Protein AF-A0A218VE62-F1 (afdb_monomer)

pLDDT: mean 75.8, std 15.88, range [26.45, 90.44]

Foldseek 3Di:
DDDQPFPDDPFQETEGEDELVNCVVCDVVNVVVVVVVVLVVGQAYEYEYEYQDPDPSSVVVQVVSCVVQPPGNYDYHYDHDVVVVVVVVVVVSVVSVVVVD

Nearest PDB structures (foldseek):
  9f98-assembly1_B  TM=7.580E-01  e=4.905E-01  Homo sapiens
  9f9l-assembly2_C  TM=7.591E-01  e=6.412E-01  Homo sapiens
  9f9l-assembly1_A  TM=5.833E-01  e=1.680E-01  Homo sapiens
  6fmg-assembly2_C  TM=4.396E-01  e=2.289E+00  Streptococcus pneumoniae
  2rbg-assembly1_A  TM=5.691E-01  e=8.169E+00  Sulfurisphaera tokodaii

InterPro domains:
  IPR027857 Protein SPO16 homolog [PF15162] (11-97)
  IPR027857 Protein SPO16 homolog [PTHR31408] (12-97)

Mean predicted aligned error: 8.44 Å

Radius of gyration: 13.59 Å; Cα contacts (8 Å, |Δi|>4): 109; chains: 1; bounding box: 27×24×42 Å

Sequence (101 aa):
MTFTLTAVSSIGIAFMLSDTQDLLRTGEEEFSKRIQKFINIHRNSFLVLSAALHGPEEWSVMFRIQKRFLGSNLRVIPVHNPAETVKLMLTMAKVSSLAYT

Organism: NCBI:txid40157

Secondary structure (DSSP, 8-state):
---------SSSEEEEEEEHHHHHHH-HHHHHHHHHHHHHH-SEEEEEEE-SS--HHHHHHHHHHHHHTTTSSEEEEEES-HHHHHHHHHHHHHHHHHTT-

Structure (mmCIF, N/CA/C/O backbone):
data_AF-A0A218VE62-F1
#
_entry.id   AF-A0A218VE62-F1
#
loop_
_atom_site.group_PDB
_atom_site.id
_atom_site.type_symbol
_atom_site.label_atom_id
_atom_site.label_alt_id
_atom_site.label_comp_id
_atom_site.label_asym_id
_atom_site.label_entity_id
_atom_site.label_seq_id
_atom_site.pdbx_PDB_ins_code
_atom_site.Cartn_x
_atom_site.Cartn_y
_atom_site.Cartn_z
_atom_site.occupancy
_atom_site.B_iso_or_equiv
_atom_site.auth_seq_id
_atom_site.auth_comp_id
_atom_site.auth_asym_id
_atom_site.auth_atom_id
_atom_site.pdbx_PDB_model_num
ATOM 1 N N . MET A 1 1 ? 12.279 7.369 10.596 1.00 29.72 1 MET A N 1
ATOM 2 C CA . MET A 1 1 ? 12.872 7.779 9.308 1.00 29.72 1 MET A CA 1
ATOM 3 C C . MET A 1 1 ? 11.898 7.343 8.229 1.00 29.72 1 MET A C 1
ATOM 5 O O . MET A 1 1 ? 11.844 6.165 7.912 1.00 29.72 1 MET A O 1
ATOM 9 N N . THR A 1 2 ? 11.020 8.243 7.795 1.00 26.45 2 THR A N 1
ATOM 10 C CA . THR A 1 2 ? 9.951 7.920 6.841 1.00 26.45 2 THR A CA 1
ATOM 11 C C . THR A 1 2 ? 10.489 8.180 5.440 1.00 26.45 2 THR A C 1
ATOM 13 O O . THR A 1 2 ? 10.782 9.324 5.101 1.00 26.45 2 THR A O 1
ATOM 16 N N . PHE A 1 3 ? 10.697 7.127 4.652 1.00 27.66 3 PHE A N 1
ATOM 17 C CA . PHE A 1 3 ? 11.142 7.253 3.266 1.00 27.66 3 PHE A CA 1
ATOM 18 C C . PHE A 1 3 ? 9.920 7.369 2.355 1.00 27.66 3 PHE A C 1
ATOM 20 O O . PHE A 1 3 ? 9.287 6.373 2.016 1.00 27.66 3 PHE A O 1
ATOM 27 N N . THR A 1 4 ? 9.585 8.587 1.941 1.00 31.92 4 THR A N 1
ATOM 28 C CA . THR A 1 4 ? 8.619 8.818 0.861 1.00 31.92 4 THR A CA 1
ATOM 29 C C . THR A 1 4 ? 9.362 8.697 -0.467 1.00 31.92 4 THR A C 1
ATOM 31 O O . THR A 1 4 ? 9.913 9.672 -0.973 1.00 31.92 4 THR A O 1
ATOM 34 N N . LEU A 1 5 ? 9.438 7.487 -1.026 1.00 41.19 5 LEU A N 1
ATOM 35 C CA . LEU A 1 5 ? 10.006 7.292 -2.359 1.00 41.19 5 LEU A CA 1
ATOM 36 C C . LEU A 1 5 ? 8.915 7.549 -3.411 1.00 41.19 5 LEU A C 1
ATOM 38 O O . LEU A 1 5 ? 8.217 6.634 -3.837 1.00 41.19 5 LEU A O 1
ATOM 42 N N . THR A 1 6 ? 8.738 8.802 -3.829 1.00 43.44 6 THR A N 1
ATOM 43 C CA . THR A 1 6 ? 7.942 9.115 -5.024 1.00 43.44 6 THR A CA 1
ATOM 44 C C . THR A 1 6 ? 8.790 8.840 -6.261 1.00 43.44 6 THR A C 1
ATOM 46 O O . THR A 1 6 ? 9.472 9.728 -6.768 1.00 43.44 6 THR A O 1
ATOM 49 N N . ALA A 1 7 ? 8.783 7.596 -6.741 1.00 46.12 7 ALA A N 1
ATOM 50 C CA . ALA A 1 7 ? 9.325 7.278 -8.056 1.00 46.12 7 ALA A CA 1
ATOM 51 C C . ALA A 1 7 ? 8.353 7.809 -9.124 1.00 46.12 7 ALA A C 1
ATOM 53 O O . ALA A 1 7 ? 7.343 7.178 -9.430 1.00 46.12 7 ALA A O 1
ATOM 54 N N . VAL A 1 8 ? 8.632 8.999 -9.658 1.00 44.12 8 VAL A N 1
ATOM 55 C CA . VAL A 1 8 ? 7.925 9.535 -10.826 1.00 44.12 8 VAL A CA 1
ATOM 56 C C . VAL A 1 8 ? 8.545 8.900 -12.069 1.00 44.12 8 VAL A C 1
ATOM 58 O O . VAL A 1 8 ? 9.621 9.291 -12.511 1.00 44.12 8 VAL A O 1
ATOM 61 N N . SER A 1 9 ? 7.874 7.886 -12.612 1.00 42.44 9 SER A N 1
ATOM 62 C CA . SER A 1 9 ? 8.138 7.373 -13.956 1.00 42.44 9 SER A CA 1
ATOM 63 C C . SER A 1 9 ? 7.309 8.181 -14.954 1.00 42.44 9 SER A C 1
ATOM 65 O O . SER A 1 9 ? 6.116 8.391 -14.741 1.00 42.44 9 SER A O 1
ATOM 67 N N . SER A 1 10 ? 7.929 8.607 -16.056 1.00 45.62 10 SER A N 1
ATOM 68 C CA . SER A 1 10 ? 7.330 9.371 -17.168 1.00 45.62 10 SER A CA 1
ATOM 69 C C . SER A 1 10 ? 6.103 8.695 -17.824 1.00 45.62 10 SER A C 1
ATOM 71 O O . SER A 1 10 ? 5.456 9.270 -18.694 1.00 45.62 10 SER A O 1
ATOM 73 N N . ILE A 1 11 ? 5.739 7.472 -17.417 1.00 51.97 11 ILE A N 1
ATOM 74 C CA . ILE A 1 11 ? 4.655 6.681 -18.006 1.00 51.97 11 ILE A CA 1
ATOM 75 C C . ILE A 1 11 ? 3.719 6.175 -16.891 1.00 51.97 11 ILE A C 1
ATOM 77 O O . ILE A 1 11 ? 3.804 5.048 -16.410 1.00 51.97 11 ILE A O 1
ATOM 81 N N . GLY A 1 12 ? 2.824 7.063 -16.450 1.00 68.81 12 GLY A N 1
ATOM 82 C CA . GLY A 1 12 ? 1.472 6.772 -15.943 1.00 68.81 12 GLY A CA 1
ATOM 83 C C . GLY A 1 12 ? 1.278 6.061 -14.596 1.00 68.81 12 GLY A C 1
ATOM 84 O O . GLY A 1 12 ? 0.176 6.161 -14.055 1.00 68.81 12 GLY A O 1
ATOM 85 N N . ILE A 1 13 ? 2.278 5.363 -14.052 1.00 76.75 13 ILE A N 1
ATOM 86 C CA . ILE A 1 13 ? 2.149 4.557 -12.829 1.00 76.75 13 ILE A CA 1
ATOM 87 C C . ILE A 1 13 ? 2.831 5.238 -11.642 1.00 76.75 13 ILE A C 1
ATOM 89 O O . ILE A 1 13 ? 4.001 5.604 -11.724 1.00 76.75 13 ILE A O 1
ATOM 93 N N . ALA A 1 14 ? 2.111 5.355 -10.525 1.00 85.81 14 ALA A N 1
ATOM 94 C CA . ALA A 1 14 ? 2.639 5.869 -9.269 1.00 85.81 14 ALA A CA 1
ATOM 95 C C . ALA A 1 14 ? 2.511 4.840 -8.147 1.00 85.81 14 ALA A C 1
ATOM 97 O O . ALA A 1 14 ? 1.508 4.128 -8.048 1.00 85.81 14 ALA A O 1
ATOM 98 N N . PHE A 1 15 ? 3.510 4.818 -7.268 1.00 86.75 15 PHE A N 1
ATOM 99 C CA . PHE A 1 15 ? 3.541 3.949 -6.101 1.00 86.75 15 PHE A CA 1
ATOM 100 C C . PHE A 1 15 ? 3.558 4.776 -4.814 1.00 86.75 15 PHE A C 1
ATOM 102 O O . PHE A 1 15 ? 4.340 5.716 -4.682 1.00 86.75 15 PHE A O 1
ATOM 109 N N . MET A 1 16 ? 2.716 4.399 -3.859 1.00 87.56 16 MET A N 1
ATOM 110 C CA . MET A 1 16 ? 2.759 4.858 -2.475 1.00 87.56 16 MET A CA 1
ATOM 111 C C . MET A 1 16 ? 3.177 3.672 -1.613 1.00 87.56 16 MET A C 1
ATOM 113 O O . MET A 1 16 ? 2.477 2.664 -1.582 1.00 87.56 16 MET A O 1
ATOM 117 N N . LEU A 1 17 ? 4.322 3.774 -0.941 1.00 86.56 17 LEU A N 1
ATOM 118 C CA . LEU A 1 17 ? 4.770 2.769 0.018 1.00 86.56 17 LEU A CA 1
ATOM 119 C C . LEU A 1 17 ? 4.297 3.172 1.412 1.00 86.56 17 LEU A C 1
ATOM 121 O O . LEU A 1 17 ? 4.461 4.325 1.817 1.00 86.56 17 LEU A O 1
ATOM 125 N N . SER A 1 18 ? 3.690 2.250 2.145 1.00 85.19 18 SER A N 1
ATOM 126 C CA . SER A 1 18 ? 3.267 2.496 3.523 1.00 85.19 18 SER A CA 1
ATOM 127 C C . SER A 1 18 ? 3.301 1.213 4.330 1.00 85.19 18 SER A C 1
ATOM 129 O O . SER A 1 18 ? 3.060 0.134 3.796 1.00 85.19 18 SER A O 1
ATOM 131 N N . ASP A 1 19 ? 3.600 1.339 5.615 1.00 81.81 19 ASP A N 1
ATOM 132 C CA . ASP A 1 19 ? 3.565 0.225 6.553 1.00 81.81 19 ASP A CA 1
ATOM 133 C C . ASP A 1 19 ? 2.230 0.205 7.310 1.00 81.81 19 ASP A C 1
ATOM 135 O O . ASP A 1 19 ? 1.637 1.258 7.571 1.00 81.81 19 ASP A O 1
ATOM 139 N N . THR A 1 20 ? 1.738 -0.980 7.673 1.00 77.25 20 THR A N 1
ATOM 140 C CA . THR A 1 20 ? 0.521 -1.106 8.487 1.00 77.25 20 THR A CA 1
ATOM 141 C C . THR A 1 20 ? 0.653 -0.391 9.831 1.00 77.25 20 THR A C 1
ATOM 143 O O . THR A 1 20 ? -0.331 0.170 10.312 1.00 77.25 20 THR A O 1
ATOM 146 N N . GLN A 1 21 ? 1.853 -0.296 10.410 1.00 74.81 21 GLN A N 1
ATOM 147 C CA . GLN A 1 21 ? 2.070 0.472 11.636 1.00 74.81 21 GLN A CA 1
ATOM 148 C C . GLN A 1 21 ? 2.002 1.984 11.425 1.00 74.81 21 GLN A C 1
ATOM 150 O O . GLN A 1 21 ? 1.609 2.706 12.342 1.00 74.81 21 GLN A O 1
ATOM 155 N N . ASP A 1 22 ? 2.342 2.486 10.234 1.00 71.56 22 ASP A N 1
ATOM 156 C CA . ASP A 1 22 ? 2.172 3.905 9.900 1.00 71.56 22 ASP A CA 1
ATOM 157 C C . ASP A 1 22 ? 0.685 4.290 9.905 1.00 71.56 22 ASP A C 1
ATOM 159 O O . ASP A 1 22 ? 0.330 5.377 10.367 1.00 71.56 22 ASP A O 1
ATOM 163 N N . LEU A 1 23 ? -0.197 3.380 9.475 1.00 71.81 23 LEU A N 1
ATOM 164 C CA . LEU A 1 23 ? -1.644 3.559 9.595 1.00 71.81 23 LEU A CA 1
ATOM 165 C C . LEU A 1 23 ? -2.094 3.577 11.060 1.00 71.81 23 LEU A C 1
ATOM 167 O O . LEU A 1 23 ? -2.848 4.470 11.447 1.00 71.81 23 LEU A O 1
ATOM 171 N N . LEU A 1 24 ? -1.634 2.615 11.866 1.00 68.69 24 LEU A N 1
ATOM 172 C CA . LEU A 1 24 ? -1.987 2.532 13.289 1.00 68.69 24 LEU A CA 1
ATOM 173 C C . LEU A 1 24 ? -1.527 3.780 14.060 1.00 68.69 24 LEU A C 1
ATOM 175 O O . LEU A 1 24 ? -2.227 4.250 14.953 1.00 68.69 24 LEU A O 1
ATOM 179 N N . ARG A 1 25 ? -0.376 4.352 13.687 1.00 73.56 25 ARG A N 1
ATOM 180 C CA . ARG A 1 25 ? 0.190 5.561 14.304 1.00 73.56 25 ARG A CA 1
ATOM 181 C C . ARG A 1 25 ? -0.456 6.859 13.836 1.00 73.56 25 ARG A C 1
ATOM 183 O O . ARG A 1 25 ? -0.683 7.748 14.649 1.00 73.56 25 ARG A O 1
ATOM 190 N N . THR A 1 26 ? -0.698 6.992 12.535 1.00 75.19 26 THR A N 1
ATOM 191 C CA . THR A 1 26 ? -1.199 8.240 11.929 1.00 75.19 26 THR A CA 1
ATOM 192 C C . THR A 1 26 ? -2.719 8.364 12.053 1.00 75.19 26 THR A C 1
ATOM 194 O O . THR A 1 26 ? -3.266 9.459 11.945 1.00 75.19 26 THR A O 1
ATOM 197 N N . GLY A 1 27 ? -3.406 7.250 12.307 1.00 76.50 27 GLY A N 1
ATOM 198 C CA . GLY A 1 27 ? -4.857 7.1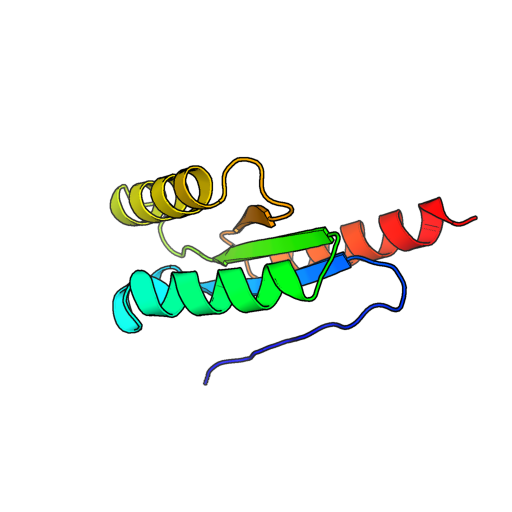85 12.316 1.00 76.50 27 GLY A CA 1
ATOM 199 C C . GLY A 1 27 ? -5.421 7.038 10.904 1.00 76.50 27 GLY A C 1
ATOM 200 O O . GLY A 1 27 ? -4.909 7.565 9.912 1.00 76.50 27 GLY A O 1
ATOM 201 N N . GLU A 1 28 ? -6.518 6.297 10.808 1.00 78.44 28 GLU A N 1
ATOM 202 C CA . GLU A 1 28 ? -7.098 5.901 9.528 1.00 78.44 28 GLU A CA 1
ATOM 203 C C . GLU A 1 28 ? -7.632 7.069 8.699 1.00 78.44 28 GLU A C 1
ATOM 205 O O . GLU A 1 28 ? -7.540 7.037 7.470 1.00 78.44 28 GLU A O 1
ATOM 210 N N . GLU A 1 29 ? -8.187 8.105 9.333 1.00 83.00 29 GLU A N 1
ATOM 211 C CA . GLU A 1 29 ? -8.691 9.275 8.610 1.00 83.00 29 GLU A CA 1
ATOM 212 C C . GLU A 1 29 ? -7.573 10.041 7.911 1.00 83.00 29 GLU A C 1
ATOM 214 O O . GLU A 1 29 ? -7.699 10.372 6.731 1.00 83.00 29 GLU A O 1
ATOM 219 N N . GLU A 1 30 ? -6.474 10.300 8.613 1.00 85.44 30 GLU A N 1
ATOM 220 C CA . GLU A 1 30 ? -5.362 11.066 8.061 1.00 85.44 30 GLU A CA 1
ATOM 221 C C . GLU A 1 30 ? -4.642 10.273 6.966 1.00 85.44 30 GLU A C 1
ATOM 223 O O . GLU A 1 30 ? -4.320 10.802 5.898 1.00 85.44 30 GLU A O 1
ATOM 228 N N . PHE A 1 31 ? -4.496 8.962 7.162 1.00 84.56 31 PHE A N 1
ATOM 229 C CA . PHE A 1 31 ? -3.990 8.074 6.122 1.00 84.56 31 PHE A CA 1
ATOM 230 C C . PHE A 1 31 ? -4.910 8.029 4.895 1.00 84.56 31 PHE A C 1
ATOM 232 O O . PHE A 1 31 ? -4.446 8.123 3.758 1.00 84.56 31 PHE A O 1
ATOM 239 N N . SER A 1 32 ? -6.228 7.976 5.104 1.00 86.19 32 SER A N 1
ATOM 240 C CA . SER A 1 32 ? -7.203 8.002 4.011 1.00 86.19 32 SER A CA 1
ATOM 241 C C . SER A 1 32 ? -7.151 9.316 3.230 1.00 86.19 32 SER A C 1
ATOM 243 O O . SER A 1 32 ? -7.200 9.288 2.002 1.00 86.19 32 SER A O 1
ATOM 245 N N . LYS A 1 33 ? -6.980 10.464 3.901 1.00 89.94 33 LYS A N 1
ATOM 246 C CA . LYS A 1 33 ? -6.788 11.763 3.230 1.00 8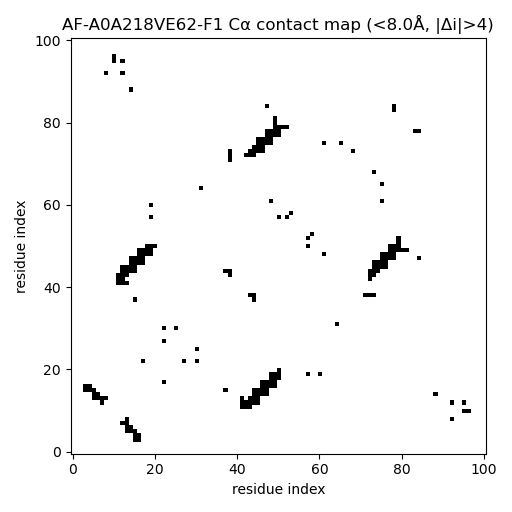9.94 33 LYS A CA 1
ATOM 247 C C . LYS A 1 33 ? -5.529 11.774 2.367 1.00 89.94 33 LYS A C 1
ATOM 249 O O . LYS A 1 33 ? -5.561 12.279 1.243 1.00 89.94 33 LYS A O 1
ATOM 254 N N . ARG A 1 34 ? -4.430 11.187 2.855 1.00 88.44 34 ARG A N 1
ATOM 255 C CA . ARG A 1 34 ? -3.183 11.046 2.086 1.00 88.44 34 ARG A CA 1
ATOM 256 C C . ARG A 1 34 ? -3.372 10.188 0.839 1.00 88.44 34 ARG A C 1
ATOM 258 O O . ARG A 1 34 ? -2.973 10.621 -0.242 1.00 88.44 34 ARG A O 1
ATOM 265 N N . ILE A 1 35 ? -4.024 9.030 0.968 1.00 88.94 35 ILE A N 1
ATOM 266 C CA . ILE A 1 35 ? -4.373 8.181 -0.180 1.00 88.94 35 ILE A CA 1
ATOM 267 C C . ILE A 1 35 ? -5.240 8.965 -1.165 1.00 88.94 35 ILE A C 1
ATOM 269 O O . ILE A 1 35 ? -4.962 8.971 -2.360 1.00 88.94 35 ILE A O 1
ATOM 273 N N . GLN A 1 36 ? -6.257 9.673 -0.676 1.00 90.44 36 GLN A N 1
ATOM 274 C CA . GLN A 1 36 ? -7.177 10.408 -1.535 1.00 90.44 36 GLN A CA 1
ATOM 275 C C . GLN A 1 36 ? -6.477 11.522 -2.324 1.00 90.44 36 GLN A C 1
ATOM 277 O O . GLN A 1 36 ? -6.715 11.691 -3.520 1.00 90.44 36 GLN A O 1
ATOM 282 N N . LYS A 1 37 ? -5.550 12.246 -1.689 1.00 89.94 37 LYS A N 1
ATOM 283 C CA . LYS A 1 37 ? -4.712 13.233 -2.379 1.00 89.94 37 LYS A CA 1
ATOM 284 C C . LYS A 1 37 ? -3.842 12.581 -3.455 1.00 89.94 37 LYS A C 1
ATOM 286 O O . LYS A 1 37 ? -3.695 13.141 -4.535 1.00 89.94 37 LYS A O 1
ATOM 291 N N . PHE A 1 38 ? -3.291 11.405 -3.175 1.00 88.38 38 PHE A N 1
ATOM 292 C CA . PHE A 1 38 ? -2.439 10.669 -4.105 1.00 88.38 38 PHE A CA 1
ATOM 293 C C . PHE A 1 38 ? -3.199 10.178 -5.344 1.00 88.38 38 PHE A C 1
ATOM 295 O O . PHE A 1 38 ? -2.777 10.450 -6.468 1.00 88.38 38 PHE A O 1
ATOM 302 N N . ILE A 1 39 ? -4.356 9.540 -5.165 1.00 88.75 39 ILE A N 1
ATOM 303 C CA . ILE A 1 39 ? -5.144 9.001 -6.286 1.00 88.75 39 ILE A CA 1
ATOM 304 C C . ILE A 1 39 ? -5.739 10.091 -7.182 1.00 88.75 39 ILE A C 1
ATOM 306 O O . ILE A 1 39 ? -5.950 9.855 -8.370 1.00 88.75 39 ILE A O 1
ATOM 310 N N . ASN A 1 40 ? -5.958 11.293 -6.634 1.00 88.31 40 ASN A N 1
ATOM 311 C CA . ASN A 1 40 ? -6.403 12.456 -7.401 1.00 88.31 40 ASN A CA 1
ATOM 312 C C . ASN A 1 40 ? -5.315 12.995 -8.343 1.00 88.31 40 ASN A C 1
ATOM 314 O O . ASN A 1 40 ? -5.639 13.625 -9.346 1.00 88.31 40 ASN A O 1
ATOM 318 N N . ILE A 1 41 ? -4.036 12.766 -8.031 1.00 85.69 41 ILE A N 1
ATOM 319 C CA . ILE A 1 41 ? -2.904 13.237 -8.841 1.00 85.69 41 ILE A CA 1
ATOM 320 C C . ILE A 1 41 ? -2.525 12.192 -9.900 1.00 85.69 41 ILE A C 1
ATOM 322 O O . ILE A 1 41 ? -2.135 12.545 -11.014 1.00 85.69 41 ILE A O 1
ATOM 326 N N . HIS A 1 42 ? -2.654 10.901 -9.583 1.00 83.06 42 HIS A N 1
ATOM 327 C CA . HIS A 1 42 ? -2.118 9.821 -10.410 1.00 83.06 42 HIS A CA 1
ATOM 328 C C . HIS A 1 42 ? -3.210 8.917 -10.982 1.00 83.06 42 HIS A C 1
ATOM 330 O O . HIS A 1 42 ? -3.916 8.236 -10.246 1.00 83.06 42 HIS A O 1
ATOM 336 N N . ARG A 1 43 ? -3.292 8.819 -12.318 1.00 76.19 43 ARG A N 1
ATOM 337 C CA . ARG A 1 43 ? -4.293 7.992 -13.023 1.00 76.19 43 ARG A CA 1
ATOM 338 C C . ARG A 1 43 ? -4.181 6.496 -12.737 1.00 76.19 43 ARG A C 1
ATOM 340 O O . ARG A 1 43 ? -5.201 5.818 -12.758 1.00 76.19 43 ARG A O 1
ATOM 347 N N . ASN A 1 44 ? -2.982 5.989 -12.466 1.00 83.12 44 ASN A N 1
ATOM 348 C CA . ASN A 1 44 ? -2.765 4.592 -12.116 1.00 83.12 44 ASN A CA 1
ATOM 349 C C . ASN A 1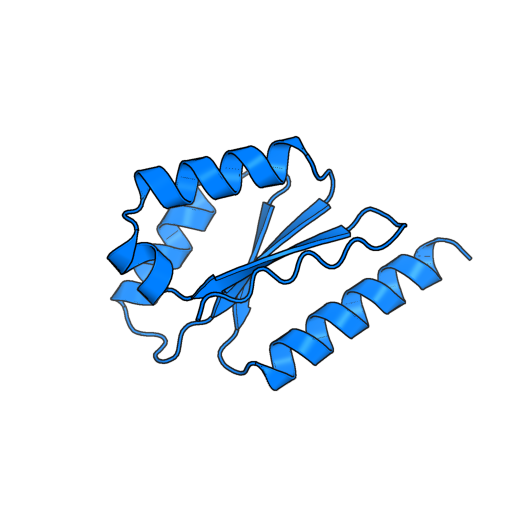 44 ? -1.961 4.505 -10.815 1.00 83.12 44 ASN A C 1
ATOM 351 O O . ASN A 1 44 ? -0.739 4.662 -10.814 1.00 83.12 44 ASN A O 1
ATOM 355 N N . SER A 1 45 ? -2.677 4.312 -9.710 1.00 88.38 45 SER A N 1
ATOM 356 C CA . SER A 1 45 ? -2.138 4.421 -8.358 1.00 88.38 45 SER A CA 1
ATOM 357 C C . SER A 1 45 ? -2.011 3.047 -7.714 1.00 88.38 45 SER A C 1
ATOM 359 O O . SER A 1 45 ? -2.985 2.303 -7.623 1.00 88.38 45 SER A O 1
ATOM 361 N N . PHE A 1 46 ? -0.825 2.725 -7.211 1.00 88.25 46 PHE A N 1
ATOM 362 C CA . PHE A 1 46 ? -0.577 1.501 -6.460 1.00 88.25 46 PHE A CA 1
ATOM 363 C C . PHE A 1 46 ? -0.168 1.838 -5.031 1.00 88.25 46 PHE A C 1
ATOM 365 O O . PHE A 1 46 ? 0.831 2.517 -4.807 1.00 88.25 46 PHE A O 1
ATOM 372 N N . LEU A 1 47 ? -0.938 1.353 -4.061 1.00 88.75 47 LEU A N 1
ATOM 373 C CA . LEU A 1 47 ? -0.566 1.389 -2.653 1.00 88.75 47 LEU A CA 1
ATOM 374 C C . LEU A 1 47 ? 0.095 0.065 -2.311 1.00 88.75 47 LEU A C 1
ATOM 376 O O . LEU A 1 47 ? -0.555 -0.977 -2.313 1.00 88.75 47 LEU A O 1
ATOM 380 N N . VAL A 1 48 ? 1.382 0.114 -2.013 1.00 88.50 48 VAL A N 1
ATOM 381 C CA . VAL A 1 48 ? 2.140 -1.041 -1.563 1.00 88.50 48 VAL A CA 1
ATOM 382 C C . VAL A 1 48 ? 2.156 -1.016 -0.041 1.00 88.50 48 VAL A C 1
ATOM 384 O O . VAL A 1 48 ? 2.793 -0.148 0.563 1.00 88.50 48 VAL A O 1
ATOM 387 N N . LEU A 1 49 ? 1.407 -1.940 0.559 1.00 84.50 49 LEU A N 1
ATOM 388 C CA . LEU A 1 49 ? 1.234 -2.028 2.001 1.00 84.50 49 LEU A CA 1
ATOM 389 C C . LEU A 1 49 ? 2.165 -3.102 2.561 1.00 84.50 49 LEU A C 1
ATOM 391 O O . LEU A 1 49 ? 1.977 -4.291 2.302 1.00 84.50 49 LEU A O 1
ATOM 395 N 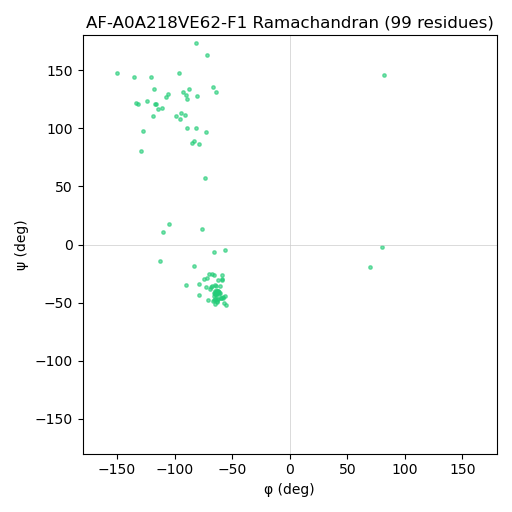N . SER A 1 50 ? 3.174 -2.664 3.307 1.00 81.31 50 SER A N 1
ATOM 396 C CA . SER A 1 50 ? 4.070 -3.542 4.049 1.00 81.31 50 SER A CA 1
ATOM 397 C C . SER A 1 50 ? 3.414 -3.971 5.355 1.00 81.31 50 SER A C 1
ATOM 399 O O . SER A 1 50 ? 2.947 -3.123 6.112 1.00 81.31 50 SER A O 1
ATOM 401 N N . ALA A 1 51 ? 3.380 -5.277 5.608 1.00 75.62 51 ALA A N 1
ATOM 402 C CA . ALA A 1 51 ? 2.952 -5.851 6.878 1.00 75.62 51 ALA A CA 1
ATOM 403 C C . ALA A 1 51 ? 3.984 -6.890 7.335 1.00 75.62 51 ALA A C 1
ATOM 405 O O . ALA A 1 51 ? 4.254 -7.862 6.626 1.00 75.62 51 ALA A O 1
ATOM 406 N N . ALA A 1 52 ? 4.571 -6.683 8.516 1.00 64.75 52 ALA A N 1
ATOM 407 C CA . ALA A 1 52 ? 5.588 -7.583 9.067 1.00 64.75 52 ALA A CA 1
ATOM 408 C C . ALA A 1 52 ? 4.993 -8.914 9.561 1.00 64.75 52 ALA A C 1
ATOM 410 O O . ALA A 1 52 ? 5.594 -9.972 9.385 1.00 64.75 52 ALA A O 1
ATOM 411 N N . LEU A 1 53 ? 3.791 -8.871 10.136 1.00 61.09 53 LEU A N 1
ATOM 412 C CA . LEU A 1 53 ? 2.986 -10.030 10.497 1.00 61.09 53 LEU A CA 1
ATOM 413 C C . LEU A 1 53 ? 1.642 -9.856 9.791 1.00 61.09 53 LEU A C 1
ATOM 415 O O . LEU A 1 53 ? 0.976 -8.848 9.977 1.00 61.09 53 LEU A O 1
ATOM 419 N N . HIS A 1 54 ? 1.222 -10.816 8.974 1.00 64.88 54 HIS A N 1
ATOM 420 C CA . HIS A 1 54 ? -0.130 -10.844 8.404 1.00 64.88 54 HIS A CA 1
ATOM 421 C C . HIS A 1 54 ? -1.151 -11.248 9.481 1.00 64.88 54 HIS A C 1
ATOM 423 O O . HIS A 1 54 ? -1.832 -12.270 9.363 1.00 64.88 54 HIS A O 1
ATOM 429 N N . GLY A 1 55 ? -1.196 -10.495 10.576 1.00 74.06 55 GLY A N 1
ATOM 430 C CA . GLY A 1 55 ? -2.134 -10.704 11.657 1.00 74.06 55 GLY A CA 1
ATOM 431 C C . GLY A 1 55 ? -3.553 -10.299 11.250 1.00 74.06 55 GLY A C 1
ATOM 432 O O . GLY A 1 55 ? -3.772 -9.610 10.247 1.00 74.06 55 GLY A O 1
ATOM 433 N N . PRO A 1 56 ? -4.561 -10.748 12.013 1.00 77.12 56 PRO A N 1
ATOM 434 C CA . PRO A 1 56 ? -5.956 -10.398 11.757 1.00 77.12 56 PRO A CA 1
ATOM 435 C C . PRO A 1 56 ? -6.204 -8.879 11.787 1.00 77.12 56 PRO A C 1
ATOM 437 O O . PRO A 1 56 ? -7.118 -8.396 11.118 1.00 77.12 56 PRO A O 1
ATOM 440 N N . GLU A 1 57 ? -5.380 -8.118 12.511 1.00 77.25 57 GLU A N 1
AT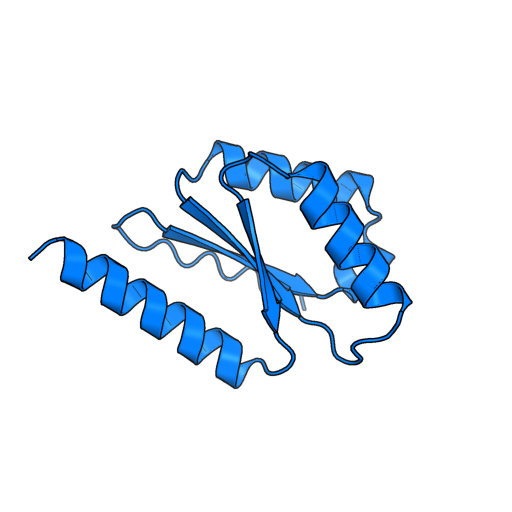OM 441 C CA . GLU A 1 57 ? -5.446 -6.657 12.559 1.00 77.25 57 GLU A CA 1
ATOM 442 C C . GLU A 1 57 ? -4.985 -6.021 11.238 1.00 77.25 57 GLU A C 1
ATOM 444 O O . GLU A 1 57 ? -5.703 -5.200 10.663 1.00 77.25 57 GLU A O 1
ATOM 449 N N . GLU A 1 58 ? -3.850 -6.460 10.692 1.00 76.88 58 GLU A N 1
ATOM 450 C CA . GLU A 1 58 ? -3.315 -5.993 9.411 1.00 76.88 58 GLU A CA 1
ATOM 451 C C . GLU A 1 58 ? -4.240 -6.350 8.244 1.00 76.88 58 GLU A C 1
ATOM 453 O O . GLU A 1 58 ? -4.483 -5.522 7.361 1.00 76.88 58 GLU A O 1
ATOM 458 N N . TRP A 1 59 ? -4.825 -7.550 8.263 1.00 79.94 59 TRP A N 1
ATOM 459 C CA . TRP A 1 59 ? -5.836 -7.947 7.282 1.00 79.94 59 TRP A CA 1
ATOM 460 C C . TRP A 1 59 ? -7.098 -7.094 7.369 1.00 79.94 59 TRP A C 1
ATOM 462 O O . TRP A 1 59 ? -7.624 -6.672 6.338 1.00 79.94 59 TRP A O 1
ATOM 472 N N . SER A 1 60 ? -7.575 -6.807 8.583 1.00 82.75 60 SER A N 1
ATOM 473 C CA . SER A 1 60 ? -8.722 -5.921 8.794 1.00 82.75 60 SER A CA 1
ATOM 474 C C . SER A 1 60 ? -8.438 -4.527 8.236 1.00 82.75 60 SER A C 1
ATOM 476 O O . SER A 1 60 ? -9.233 -3.980 7.473 1.00 82.75 60 SER A O 1
ATOM 478 N N . VAL A 1 61 ? -7.255 -3.983 8.520 1.00 79.94 61 VAL A N 1
ATOM 479 C CA . VAL A 1 61 ? -6.757 -2.722 7.963 1.00 79.94 61 VAL A CA 1
ATOM 480 C C . VAL A 1 61 ? -6.766 -2.728 6.433 1.00 79.94 61 VAL A C 1
ATOM 482 O O . VAL A 1 61 ? -7.338 -1.830 5.807 1.00 79.94 61 VAL A O 1
ATOM 485 N N . MET A 1 62 ? -6.173 -3.751 5.820 1.00 81.69 62 MET A N 1
ATOM 486 C CA . MET A 1 62 ? -6.118 -3.889 4.369 1.00 81.69 62 MET A CA 1
ATOM 487 C C . MET A 1 62 ? -7.512 -3.952 3.755 1.00 81.69 62 MET A C 1
ATOM 489 O O . MET A 1 62 ? -7.791 -3.251 2.781 1.00 81.69 62 MET A O 1
ATOM 493 N N . PHE A 1 63 ? -8.393 -4.756 4.347 1.00 85.00 63 PHE A N 1
ATOM 494 C CA . PHE A 1 63 ? -9.766 -4.915 3.897 1.00 85.00 63 PHE A CA 1
ATOM 495 C C . PHE A 1 63 ? -10.541 -3.597 3.983 1.00 85.00 63 PHE A C 1
ATOM 497 O O . PHE A 1 63 ? -11.285 -3.251 3.066 1.00 85.00 63 PHE A O 1
ATOM 504 N N . ARG A 1 64 ? -10.332 -2.814 5.046 1.00 86.44 64 ARG A N 1
ATOM 505 C CA . ARG A 1 64 ? -10.966 -1.501 5.224 1.00 86.44 64 ARG A CA 1
ATOM 506 C C . ARG A 1 64 ? -10.502 -0.499 4.172 1.00 86.44 64 ARG A C 1
ATOM 508 O O . ARG A 1 64 ? -11.348 0.165 3.576 1.00 86.44 64 ARG A O 1
ATOM 515 N N . ILE A 1 65 ? -9.201 -0.442 3.879 1.00 85.69 65 ILE A N 1
ATOM 516 C CA . ILE A 1 65 ? -8.658 0.414 2.811 1.00 85.69 65 ILE A CA 1
ATOM 517 C C . ILE A 1 65 ? -9.210 -0.024 1.451 1.00 85.69 65 ILE A C 1
ATOM 519 O O . ILE A 1 65 ? -9.732 0.804 0.706 1.00 85.69 65 ILE A O 1
ATOM 523 N N . GLN A 1 66 ? -9.153 -1.322 1.139 1.00 86.81 66 GLN A N 1
ATOM 524 C CA . GLN A 1 66 ? -9.677 -1.856 -0.119 1.00 86.81 66 GLN A CA 1
ATOM 525 C C . GLN A 1 66 ? -11.163 -1.549 -0.291 1.00 86.81 66 GLN A C 1
ATOM 527 O O . GLN A 1 66 ? -11.556 -1.084 -1.354 1.00 86.81 66 GLN A O 1
ATOM 532 N N . LYS A 1 67 ? -11.978 -1.744 0.752 1.00 89.31 67 LYS A N 1
ATOM 533 C CA . LYS A 1 67 ? -13.412 -1.440 0.731 1.00 89.31 67 LYS A CA 1
ATOM 534 C C . LYS A 1 67 ? -13.680 0.058 0.567 1.00 89.31 67 LYS A C 1
ATOM 536 O O . LYS A 1 67 ? -14.587 0.428 -0.170 1.00 89.31 67 LYS A O 1
ATOM 541 N N . ARG A 1 68 ? -12.901 0.918 1.231 1.00 87.38 68 ARG A N 1
ATOM 542 C CA . ARG A 1 6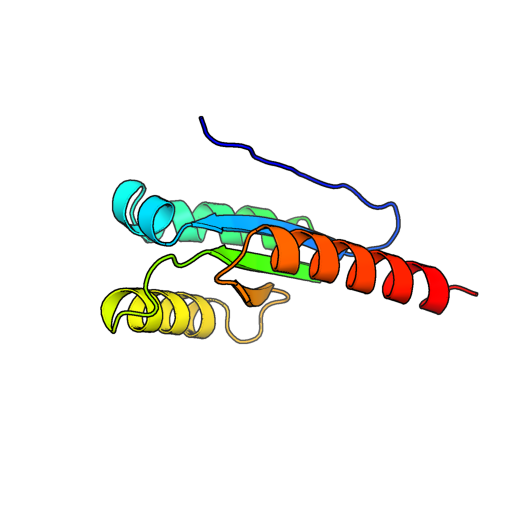8 ? -13.060 2.382 1.178 1.00 87.38 68 ARG A CA 1
ATOM 543 C C . ARG A 1 68 ? -12.712 2.966 -0.189 1.00 87.38 68 ARG A C 1
ATOM 545 O O . ARG A 1 68 ? -13.358 3.912 -0.623 1.00 87.38 68 ARG A O 1
ATOM 552 N N . PHE A 1 69 ? -11.708 2.405 -0.853 1.00 87.12 69 PHE A N 1
ATOM 553 C CA . PHE A 1 69 ? -11.234 2.851 -2.165 1.00 87.12 69 PHE A CA 1
ATOM 554 C C . PHE A 1 69 ? -11.669 1.910 -3.298 1.00 87.12 69 PHE A C 1
ATOM 556 O O . PHE A 1 69 ? -11.117 1.961 -4.400 1.00 87.12 69 PHE A O 1
ATOM 563 N N . LEU A 1 70 ? -12.667 1.058 -3.054 1.00 85.56 70 LEU A N 1
ATOM 564 C CA . LEU A 1 70 ? -13.186 0.137 -4.055 1.00 85.56 70 LEU A CA 1
ATOM 565 C C . LEU A 1 70 ? -13.815 0.924 -5.211 1.00 85.56 70 LEU A C 1
ATOM 567 O O . LEU A 1 70 ? -14.592 1.849 -4.992 1.00 85.56 70 LEU A O 1
ATOM 571 N N . GLY A 1 71 ? -13.452 0.578 -6.445 1.00 83.94 71 GLY A N 1
ATOM 572 C CA . GLY A 1 71 ? -13.892 1.307 -7.640 1.00 83.94 71 GLY A CA 1
ATOM 573 C C . GLY A 1 71 ? -13.104 2.589 -7.938 1.00 83.94 71 GLY A C 1
ATOM 574 O O . GLY A 1 71 ? -13.347 3.218 -8.964 1.00 83.94 71 GLY A O 1
ATOM 575 N N . SER A 1 72 ? -12.136 2.961 -7.094 1.00 88.00 72 SER A N 1
ATOM 576 C CA . SER A 1 72 ? -11.155 3.995 -7.435 1.00 88.00 72 SER A CA 1
ATOM 577 C C . SER A 1 72 ? -10.020 3.434 -8.302 1.00 88.00 72 SER A C 1
ATOM 579 O O . SER A 1 72 ? -9.877 2.229 -8.502 1.00 88.00 72 SER A O 1
ATOM 581 N N . ASN A 1 73 ? -9.158 4.324 -8.779 1.00 87.06 73 ASN A N 1
ATOM 582 C CA . ASN A 1 73 ? -7.911 4.017 -9.478 1.00 87.06 73 ASN A CA 1
ATOM 583 C C . ASN A 1 73 ? -6.768 3.547 -8.551 1.00 87.06 73 ASN A C 1
ATOM 585 O O . ASN A 1 73 ? -5.613 3.503 -8.985 1.00 87.06 73 ASN A O 1
ATOM 589 N N . LEU A 1 74 ? -7.076 3.203 -7.293 1.00 89.56 74 LEU A N 1
ATOM 590 C CA . LEU A 1 74 ? -6.137 2.642 -6.328 1.00 89.56 74 LEU A CA 1
ATOM 591 C C . LEU A 1 74 ? -6.101 1.114 -6.389 1.00 89.56 74 LEU A C 1
ATOM 593 O O . LEU A 1 74 ? -7.119 0.445 -6.226 1.00 89.56 74 LEU A O 1
ATOM 597 N N . ARG A 1 75 ? -4.900 0.549 -6.507 1.00 89.00 75 ARG A N 1
ATOM 598 C CA . ARG A 1 75 ? -4.649 -0.887 -6.353 1.00 89.00 75 ARG A CA 1
ATOM 599 C C . ARG A 1 75 ? -3.783 -1.139 -5.127 1.00 89.00 75 ARG A C 1
ATOM 601 O O . ARG A 1 75 ? -2.646 -0.682 -5.071 1.00 89.00 75 ARG A O 1
ATOM 608 N N . VAL A 1 76 ? -4.332 -1.853 -4.147 1.00 87.44 76 VAL A N 1
ATOM 609 C CA . VAL A 1 76 ? -3.626 -2.201 -2.905 1.00 87.44 76 VAL A CA 1
ATOM 610 C C . VAL A 1 76 ? -2.884 -3.520 -3.097 1.00 87.44 76 VAL A C 1
ATOM 612 O O . VAL A 1 76 ? -3.497 -4.523 -3.455 1.00 87.44 76 VAL A O 1
ATOM 615 N N . ILE A 1 77 ? -1.579 -3.515 -2.844 1.00 86.56 77 ILE A N 1
ATOM 616 C CA . ILE A 1 77 ? -0.688 -4.665 -2.979 1.00 86.56 77 ILE A CA 1
ATOM 617 C C . ILE A 1 77 ? -0.096 -4.973 -1.596 1.00 86.56 77 ILE A C 1
ATOM 619 O O . ILE A 1 77 ? 0.716 -4.179 -1.113 1.00 86.56 77 ILE A O 1
ATOM 623 N N . PRO A 1 78 ? -0.461 -6.099 -0.956 1.00 85.12 78 PRO A N 1
ATOM 624 C CA . PRO A 1 78 ? 0.254 -6.575 0.223 1.00 85.12 78 PRO A CA 1
ATOM 625 C C . PRO A 1 78 ? 1.672 -6.999 -0.136 1.00 85.12 78 PRO A C 1
ATOM 627 O O . PRO A 1 78 ? 1.884 -7.748 -1.091 1.00 85.12 78 PRO A O 1
ATOM 630 N N . VAL A 1 79 ? 2.635 -6.591 0.679 1.00 81.81 79 VAL A N 1
ATOM 631 C CA . VAL A 1 79 ? 4.015 -7.070 0.616 1.00 81.81 79 VAL A CA 1
ATOM 632 C C . VAL A 1 79 ? 4.520 -7.379 2.020 1.00 81.81 79 VAL A C 1
ATOM 634 O O . VAL A 1 79 ? 4.198 -6.698 2.986 1.00 81.81 79 VAL A O 1
ATOM 637 N N . HIS A 1 80 ? 5.331 -8.426 2.126 1.00 77.88 80 HIS A N 1
ATOM 638 C CA . HIS A 1 80 ? 5.960 -8.857 3.380 1.00 77.88 80 HIS A CA 1
ATOM 639 C C . HIS A 1 80 ? 7.479 -8.674 3.361 1.00 77.88 80 HIS A C 1
ATOM 641 O O . HIS A 1 80 ? 8.133 -8.776 4.393 1.00 77.88 80 HIS A O 1
ATOM 647 N N . ASN A 1 81 ? 8.054 -8.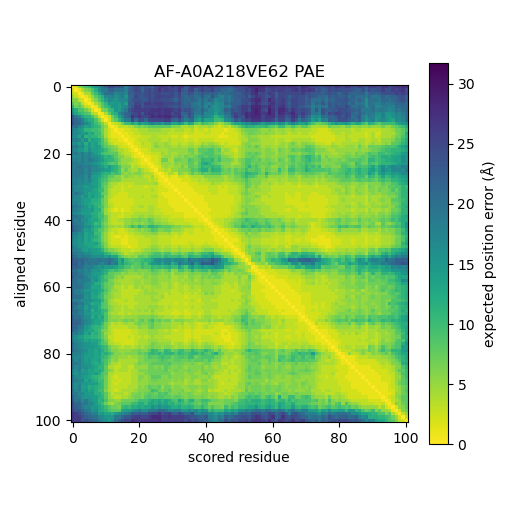443 2.178 1.00 78.75 81 ASN A N 1
ATOM 648 C CA . ASN A 1 81 ? 9.490 -8.336 1.991 1.00 78.75 81 ASN A CA 1
ATOM 649 C C . ASN A 1 81 ? 9.813 -7.103 1.134 1.00 78.75 81 ASN A C 1
ATOM 651 O O . ASN A 1 81 ? 9.365 -7.036 -0.015 1.00 78.75 81 ASN A O 1
ATOM 655 N N . PRO A 1 82 ? 10.621 -6.152 1.633 1.00 76.31 82 PRO A N 1
ATOM 656 C CA . PRO A 1 82 ? 11.036 -4.988 0.854 1.00 76.31 82 PRO A CA 1
ATOM 657 C C . PRO A 1 82 ? 11.779 -5.359 -0.440 1.00 76.31 82 PRO A C 1
ATOM 659 O O . PRO A 1 82 ? 11.662 -4.639 -1.430 1.00 76.31 82 PRO A O 1
ATOM 662 N N . ALA A 1 83 ? 12.494 -6.489 -0.485 1.00 81.00 83 ALA A N 1
ATOM 663 C CA . ALA A 1 83 ? 13.151 -6.944 -1.712 1.00 81.00 83 ALA A CA 1
ATOM 664 C C . ALA A 1 83 ? 12.131 -7.324 -2.802 1.00 81.00 83 ALA A C 1
ATOM 666 O O . ALA A 1 83 ? 12.289 -6.942 -3.965 1.00 81.00 83 ALA A O 1
ATOM 667 N N . GLU A 1 84 ? 11.049 -8.005 -2.418 1.00 81.12 84 GLU A N 1
ATOM 668 C CA . GLU A 1 84 ? 9.953 -8.350 -3.330 1.00 81.12 84 GLU A CA 1
ATOM 669 C C . GLU A 1 84 ? 9.198 -7.099 -3.785 1.00 81.12 84 GLU A C 1
ATOM 671 O O . GLU A 1 84 ? 8.844 -6.987 -4.957 1.00 81.12 84 GLU A O 1
ATOM 676 N N . THR A 1 85 ? 9.038 -6.106 -2.905 1.00 83.31 85 THR A N 1
ATOM 677 C CA . THR A 1 85 ? 8.473 -4.798 -3.256 1.00 83.31 85 THR A CA 1
ATOM 678 C C . THR A 1 85 ? 9.244 -4.117 -4.380 1.00 83.31 85 THR A C 1
ATOM 680 O O . THR A 1 85 ? 8.652 -3.690 -5.372 1.00 83.31 85 THR A O 1
ATOM 683 N N . VAL A 1 86 ? 10.570 -4.027 -4.251 1.00 82.94 86 VAL A N 1
ATOM 684 C CA . VAL A 1 86 ? 11.423 -3.386 -5.262 1.00 82.94 86 VAL A CA 1
ATOM 685 C C . VAL A 1 86 ? 11.365 -4.159 -6.576 1.00 82.94 86 VAL A C 1
ATOM 687 O O . VAL A 1 86 ? 11.218 -3.561 -7.643 1.00 82.94 86 VAL A O 1
ATOM 690 N N . LYS A 1 87 ? 11.419 -5.493 -6.510 1.00 85.81 87 LYS A N 1
ATOM 691 C CA . LYS A 1 87 ? 11.297 -6.361 -7.684 1.00 85.81 87 LYS A CA 1
ATOM 692 C C . LYS A 1 87 ? 9.953 -6.173 -8.387 1.00 85.81 87 LYS A C 1
ATOM 694 O O . LYS A 1 87 ? 9.920 -6.090 -9.616 1.00 85.81 87 LYS A O 1
ATOM 699 N N . LEU A 1 88 ? 8.865 -6.059 -7.630 1.00 83.44 88 LEU A N 1
ATOM 700 C CA . LEU A 1 88 ? 7.525 -5.824 -8.155 1.00 83.44 88 LEU A CA 1
ATOM 701 C C . LEU A 1 88 ? 7.417 -4.456 -8.828 1.00 83.44 88 LEU A C 1
ATOM 703 O O . LEU A 1 88 ? 7.016 -4.387 -9.988 1.00 83.44 88 LEU A O 1
ATOM 707 N N . MET A 1 89 ? 7.835 -3.387 -8.145 1.00 85.38 89 MET A N 1
ATOM 708 C CA . MET A 1 89 ? 7.843 -2.032 -8.707 1.00 85.38 89 MET A CA 1
ATOM 709 C C . MET A 1 89 ? 8.662 -1.976 -9.999 1.00 85.38 89 MET A C 1
ATOM 711 O O . MET A 1 89 ? 8.196 -1.431 -10.997 1.00 85.38 89 MET A O 1
ATOM 715 N N . LEU A 1 90 ? 9.844 -2.601 -10.017 1.00 82.75 90 LEU A N 1
ATOM 716 C CA . LEU A 1 90 ? 10.699 -2.658 -11.201 1.00 82.75 90 LEU A CA 1
ATOM 717 C C . LEU A 1 90 ? 10.053 -3.454 -12.337 1.00 82.75 90 LEU A C 1
ATOM 719 O O . LEU A 1 90 ? 10.130 -3.048 -13.493 1.00 82.75 90 LEU A O 1
ATOM 723 N N . THR A 1 91 ? 9.411 -4.578 -12.023 1.00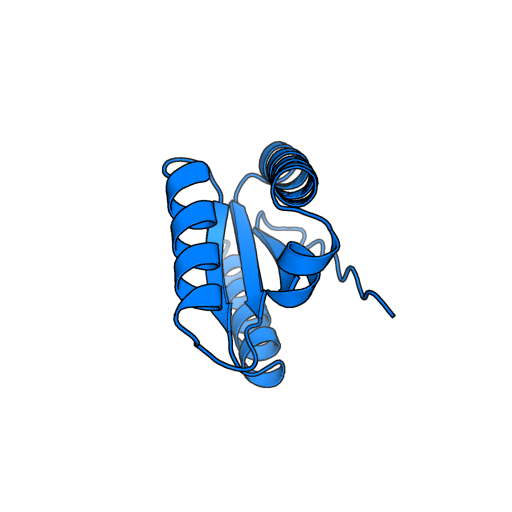 83.94 91 THR A N 1
ATOM 724 C CA . THR A 1 91 ? 8.705 -5.400 -13.013 1.00 83.94 91 THR A CA 1
ATOM 725 C C . THR A 1 91 ? 7.551 -4.620 -13.625 1.00 83.94 91 THR A C 1
ATOM 727 O O . THR A 1 91 ? 7.432 -4.553 -14.844 1.00 83.94 91 THR A O 1
ATOM 730 N N . MET A 1 92 ? 6.742 -3.963 -12.798 1.00 81.56 92 MET A N 1
ATOM 731 C CA . MET A 1 92 ? 5.615 -3.158 -13.258 1.00 81.56 92 MET A CA 1
ATOM 732 C C . MET A 1 92 ? 6.073 -1.954 -14.077 1.00 81.56 92 MET A C 1
ATOM 734 O O . MET A 1 92 ? 5.502 -1.706 -15.134 1.00 81.56 92 MET A O 1
ATOM 738 N N . ALA A 1 93 ? 7.133 -1.264 -13.647 1.00 80.25 93 ALA A N 1
ATOM 739 C CA . ALA A 1 93 ? 7.728 -0.167 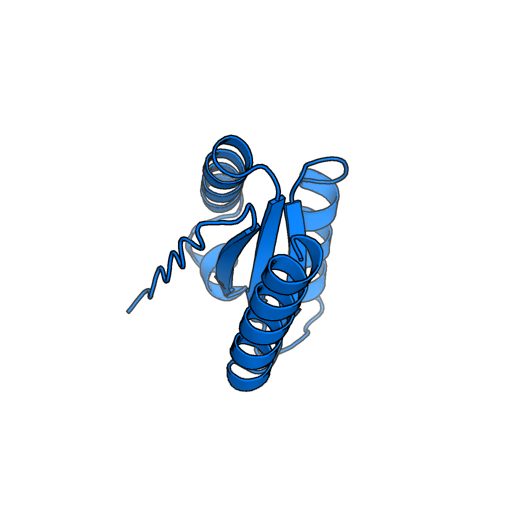-14.401 1.00 80.25 93 ALA A CA 1
ATOM 740 C C . ALA A 1 93 ? 8.255 -0.636 -15.770 1.00 80.25 93 ALA A C 1
ATOM 742 O O . ALA A 1 93 ? 8.004 0.013 -16.787 1.00 80.25 93 ALA A O 1
ATOM 743 N N . LYS A 1 94 ? 8.925 -1.797 -15.821 1.00 79.69 94 LYS A N 1
ATOM 744 C CA . LYS A 1 94 ? 9.401 -2.409 -17.073 1.00 79.69 94 LYS A CA 1
ATOM 745 C C . LYS A 1 94 ? 8.250 -2.780 -18.003 1.00 79.69 94 LYS A C 1
ATOM 747 O O . LYS A 1 94 ? 8.281 -2.410 -19.170 1.00 79.69 94 LYS A O 1
ATOM 752 N N . VAL A 1 95 ? 7.222 -3.460 -17.495 1.00 77.50 95 VAL A N 1
ATOM 753 C CA . VAL A 1 95 ? 6.048 -3.852 -18.292 1.00 77.50 95 VAL A CA 1
ATOM 754 C C . VAL A 1 95 ? 5.302 -2.619 -18.800 1.00 77.50 95 VAL A C 1
ATOM 756 O O . VAL A 1 95 ? 4.933 -2.572 -19.970 1.00 77.50 95 VAL A O 1
ATOM 759 N N . SER A 1 96 ? 5.148 -1.581 -17.970 1.00 68.88 96 SER A N 1
ATOM 760 C CA . SER A 1 96 ? 4.546 -0.321 -18.411 1.00 68.88 96 SER A CA 1
ATOM 761 C C . SER A 1 96 ? 5.383 0.418 -19.443 1.00 68.88 96 SER A C 1
ATOM 763 O O . SER A 1 96 ? 4.816 1.152 -20.231 1.00 68.88 96 SER A O 1
ATOM 765 N N . SER A 1 97 ? 6.703 0.226 -19.463 1.00 64.06 97 SER A N 1
ATOM 766 C CA . SER A 1 97 ? 7.573 0.796 -20.493 1.00 64.06 97 SER A CA 1
ATOM 767 C C . SER A 1 97 ? 7.522 0.005 -21.800 1.00 64.06 97 SER A C 1
ATOM 769 O O . SER A 1 97 ? 7.643 0.612 -22.857 1.00 64.06 97 SER A O 1
ATOM 771 N N . LEU A 1 98 ? 7.356 -1.322 -21.743 1.00 58.81 98 LEU A N 1
ATOM 772 C CA . LEU A 1 98 ? 7.248 -2.173 -22.935 1.00 58.81 98 LEU A CA 1
ATOM 773 C C . LEU A 1 98 ? 5.894 -2.043 -23.639 1.00 58.81 98 LEU A C 1
ATOM 775 O O . LEU A 1 98 ? 5.826 -2.206 -24.848 1.00 58.81 98 LEU A O 1
ATOM 779 N N . ALA A 1 99 ? 4.819 -1.740 -22.909 1.00 51.44 99 ALA A N 1
ATOM 780 C CA . ALA A 1 99 ? 3.483 -1.582 -23.490 1.00 51.44 99 ALA A CA 1
ATOM 781 C C . ALA A 1 99 ? 3.345 -0.370 -24.442 1.00 51.44 99 ALA A C 1
ATOM 783 O O . ALA A 1 99 ? 2.294 -0.204 -25.054 1.00 51.44 99 ALA A O 1
ATOM 784 N N . TYR A 1 100 ? 4.377 0.475 -24.549 1.00 44.38 100 TYR A N 1
ATOM 785 C CA . TYR A 1 100 ? 4.425 1.643 -25.438 1.00 44.38 100 TYR A CA 1
ATOM 786 C C . TYR A 1 100 ? 5.415 1.486 -26.614 1.00 44.38 100 TYR A C 1
ATOM 788 O O . TYR A 1 100 ? 5.669 2.467 -27.313 1.00 44.38 100 TYR A O 1
ATOM 796 N N . THR A 1 101 ? 5.955 0.283 -26.843 1.00 40.97 101 THR A N 1
ATOM 797 C CA . THR A 1 101 ? 6.699 -0.110 -28.063 1.00 40.97 101 THR A CA 1
ATOM 798 C C . THR A 1 101 ? 5.896 -1.106 -28.873 1.00 40.97 101 THR A C 1
ATOM 800 O O . THR A 1 101 ? 5.841 -0.930 -30.108 1.00 40.97 101 THR A O 1
#

Solvent-accessible surface area (backbone atoms only — not comparable to full-atom values): 5928 Å² total; per-residue (Å²): 136,86,80,82,69,75,61,82,52,101,66,66,50,37,54,47,76,46,45,54,64,54,38,72,73,61,33,64,67,57,48,48,52,53,51,53,57,49,49,75,75,30,81,36,24,35,39,38,38,37,40,94,60,90,41,76,65,50,50,49,52,50,50,51,51,50,64,74,41,59,94,51,56,58,44,80,40,85,37,74,44,74,69,57,48,53,52,48,53,51,50,52,52,50,52,58,57,55,77,77,112